Protein AF-A0A4U9DDK0-F1 (afdb_monomer_lite)

Sequence (88 aa):
MTLKAFWPQLFDGDSPRLLATGMREQLFADIETRDLPLSHKQVIKCLKSLTRSDLYLSVMQPGAPRYDIHGESSRQSLKKRRNMPVNV

Organism: Raoultella terrigena (NCBI:txid577)

Secondary structure (DSSP, 8-state):
--HHHH-GGGEETTEEPPBPTTHHHHHHHHHHHTT-S--HHHHHHHHHHHTTSHHHHHH--TT--EE-TT--EE--------------

Structure (mmCIF, N/CA/C/O backbone):
data_AF-A0A4U9DDK0-F1
#
_entry.id   AF-A0A4U9DDK0-F1
#
loop_
_atom_site.group_PDB
_atom_site.id
_atom_site.type_symbol
_atom_site.label_atom_id
_atom_site.label_alt_id
_atom_site.label_comp_id
_atom_site.label_asym_id
_atom_site.label_entity_id
_atom_site.label_seq_id
_atom_site.pdbx_PDB_ins_code
_atom_site.Cartn_x
_atom_site.Cartn_y
_atom_site.Cartn_z
_atom_site.occupancy
_atom_site.B_iso_or_equiv
_atom_site.auth_seq_id
_atom_site.auth_comp_id
_atom_site.auth_asym_id
_atom_site.auth_atom_id
_atom_site.pdbx_PDB_model_num
ATOM 1 N N . MET A 1 1 ? -1.209 -12.600 4.957 1.00 50.75 1 MET A N 1
ATOM 2 C CA . MET A 1 1 ? -2.488 -13.079 4.397 1.00 50.75 1 MET A CA 1
ATOM 3 C C . MET A 1 1 ? -3.665 -12.105 4.567 1.00 50.75 1 MET A C 1
ATOM 5 O O . MET A 1 1 ? -4.776 -12.489 4.257 1.00 50.75 1 MET A O 1
ATOM 9 N N . THR A 1 2 ? -3.476 -10.840 4.973 1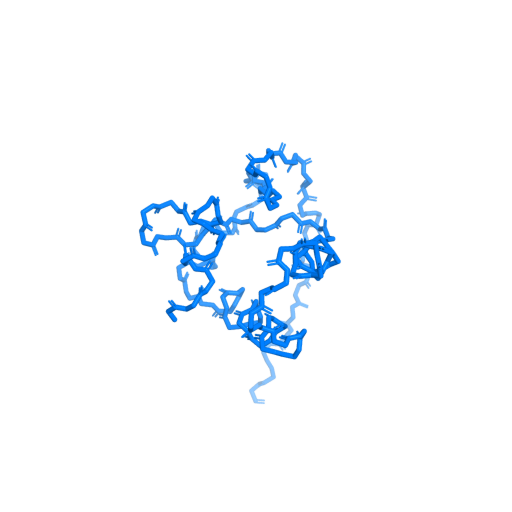.00 68.56 2 THR A N 1
ATOM 10 C CA . THR A 1 2 ? -4.603 -9.908 5.222 1.00 68.56 2 THR A CA 1
ATOM 11 C C . THR A 1 2 ? -4.905 -8.931 4.080 1.00 68.56 2 THR A C 1
ATOM 13 O O . THR A 1 2 ? -6.070 -8.708 3.790 1.00 68.56 2 THR A O 1
ATOM 16 N N . LEU A 1 3 ? -3.903 -8.386 3.375 1.00 78.25 3 LEU A N 1
ATOM 17 C CA . LEU A 1 3 ? -4.137 -7.378 2.319 1.00 78.25 3 LEU A CA 1
ATOM 18 C C . LEU A 1 3 ? -5.040 -7.877 1.174 1.00 78.25 3 LEU A C 1
ATOM 20 O O . LEU A 1 3 ? -5.935 -7.153 0.760 1.00 78.25 3 LEU A O 1
ATOM 24 N N . LYS A 1 4 ? -4.838 -9.114 0.698 1.00 82.56 4 LYS A N 1
ATOM 25 C CA . LYS A 1 4 ? -5.604 -9.702 -0.419 1.00 82.56 4 LYS A CA 1
ATOM 26 C C . LYS A 1 4 ? -7.102 -9.843 -0.111 1.00 82.56 4 LYS A C 1
ATOM 28 O O . LYS A 1 4 ? -7.905 -9.780 -1.030 1.00 82.56 4 LYS A O 1
ATOM 33 N N . ALA A 1 5 ? -7.477 -10.003 1.161 1.00 85.19 5 ALA A N 1
ATOM 34 C CA . ALA A 1 5 ? -8.878 -10.117 1.567 1.00 85.19 5 ALA A CA 1
ATOM 35 C C . ALA A 1 5 ? -9.628 -8.777 1.472 1.00 85.19 5 ALA A C 1
ATOM 37 O O . ALA A 1 5 ? -10.801 -8.755 1.117 1.00 85.19 5 ALA A O 1
ATOM 38 N N . PHE A 1 6 ? -8.949 -7.665 1.767 1.00 86.56 6 PHE A N 1
ATOM 39 C CA . PHE A 1 6 ? -9.554 -6.328 1.747 1.00 86.56 6 PHE A CA 1
ATOM 40 C C . PHE A 1 6 ? -9.389 -5.612 0.401 1.00 86.56 6 PHE A C 1
ATOM 42 O O . PHE A 1 6 ? -10.283 -4.861 0.008 1.00 86.56 6 PHE A O 1
ATOM 49 N N . TRP A 1 7 ? -8.279 -5.879 -0.298 1.00 88.00 7 TRP A N 1
ATOM 50 C CA . TRP A 1 7 ? -7.922 -5.305 -1.599 1.00 88.00 7 TRP A CA 1
ATOM 51 C C . TRP A 1 7 ? -7.411 -6.390 -2.558 1.00 88.00 7 TRP A C 1
ATOM 53 O O . TRP A 1 7 ? -6.204 -6.487 -2.822 1.00 88.00 7 TRP A O 1
ATOM 63 N N . PRO A 1 8 ? -8.309 -7.234 -3.090 1.00 87.75 8 PRO A N 1
ATOM 64 C CA . PRO A 1 8 ? -7.930 -8.288 -4.026 1.00 87.75 8 PRO A CA 1
ATOM 65 C C . PRO A 1 8 ? -7.335 -7.728 -5.324 1.00 87.75 8 PRO A C 1
ATOM 67 O O . PRO A 1 8 ? -6.454 -8.362 -5.893 1.00 87.75 8 PRO A O 1
ATOM 70 N N . GLN A 1 9 ? -7.720 -6.515 -5.746 1.00 87.62 9 GLN A N 1
ATOM 71 C CA . GLN A 1 9 ? -7.190 -5.871 -6.959 1.00 87.62 9 GLN A CA 1
ATOM 72 C C . GLN A 1 9 ? -5.692 -5.541 -6.907 1.00 87.62 9 GLN A C 1
ATOM 74 O O . GLN A 1 9 ? -5.090 -5.271 -7.942 1.00 87.62 9 GLN A O 1
ATOM 79 N N . LEU A 1 10 ? -5.064 -5.589 -5.728 1.00 86.75 10 LEU A N 1
ATOM 80 C CA . LEU A 1 10 ? -3.610 -5.442 -5.588 1.00 86.75 10 LEU A CA 1
ATOM 81 C C . LEU A 1 10 ? -2.847 -6.723 -5.933 1.00 86.75 10 LEU A C 1
ATOM 83 O O . LEU A 1 10 ? -1.616 -6.725 -5.934 1.00 86.75 10 LEU A O 1
ATOM 87 N N . PHE A 1 11 ? -3.556 -7.814 -6.197 1.00 87.06 11 PHE A N 1
ATOM 88 C CA . PHE A 1 11 ? -2.987 -9.113 -6.501 1.00 87.06 11 PHE A CA 1
ATOM 89 C C . PHE A 1 11 ? -3.506 -9.590 -7.858 1.00 87.06 11 PHE A C 1
ATOM 91 O O . PHE A 1 11 ? -4.609 -9.262 -8.290 1.00 87.06 11 PHE A O 1
ATOM 98 N N . ASP A 1 12 ? -2.673 -10.338 -8.564 1.00 84.81 12 ASP A N 1
ATOM 99 C CA . ASP A 1 12 ? -3.025 -11.074 -9.766 1.00 84.81 12 ASP A CA 1
ATOM 100 C C . ASP A 1 12 ? -2.895 -12.562 -9.459 1.00 84.81 12 ASP A C 1
ATOM 102 O O . ASP A 1 12 ? -1.791 -13.108 -9.398 1.00 84.81 12 ASP A O 1
ATOM 106 N N . GLY A 1 13 ? -4.019 -13.195 -9.120 1.00 84.88 13 GLY A N 1
ATOM 107 C CA . GLY A 1 13 ? -3.990 -14.507 -8.481 1.00 84.88 13 GLY A CA 1
ATOM 108 C C . GLY A 1 13 ? -3.206 -14.438 -7.168 1.00 84.88 13 GLY A C 1
ATOM 109 O O . GLY A 1 13 ? -3.610 -13.740 -6.235 1.00 84.88 13 GLY A O 1
ATOM 110 N N . ASP A 1 14 ? -2.085 -15.151 -7.078 1.00 81.75 14 ASP A N 1
ATOM 111 C CA . ASP A 1 14 ? -1.191 -15.147 -5.908 1.00 81.75 14 ASP A CA 1
ATOM 112 C C . ASP A 1 14 ? 0.003 -14.193 -6.028 1.00 81.75 14 ASP A C 1
ATOM 114 O O . ASP A 1 14 ? 0.721 -13.968 -5.050 1.00 81.75 14 ASP A O 1
ATOM 118 N N . SER A 1 15 ? 0.177 -13.561 -7.188 1.00 82.81 15 SER A N 1
ATOM 119 C CA . SER A 1 15 ? 1.273 -12.628 -7.429 1.00 82.81 15 SER A CA 1
ATOM 120 C C . SER A 1 15 ? 0.876 -11.200 -7.039 1.00 82.81 15 SER A C 1
ATOM 122 O O . SER A 1 15 ? -0.166 -10.711 -7.468 1.00 82.81 15 SER A O 1
ATOM 124 N N . PRO A 1 16 ? 1.678 -10.474 -6.242 1.00 86.31 16 PRO A N 1
ATOM 125 C CA . PRO A 1 16 ? 1.405 -9.074 -5.938 1.00 86.31 16 PRO A CA 1
ATOM 126 C C . PRO A 1 16 ? 1.632 -8.187 -7.173 1.00 86.31 16 PRO A C 1
ATOM 128 O O . PRO A 1 16 ? 2.658 -8.293 -7.845 1.00 86.31 16 PRO A O 1
ATOM 131 N N . ARG A 1 17 ? 0.700 -7.270 -7.450 1.00 88.25 17 ARG A N 1
ATOM 132 C CA . ARG A 1 17 ? 0.823 -6.270 -8.521 1.00 88.25 17 ARG A CA 1
ATOM 133 C C . ARG A 1 17 ? 1.692 -5.097 -8.076 1.00 88.25 17 ARG A C 1
ATOM 135 O O . ARG A 1 17 ? 1.805 -4.791 -6.888 1.00 88.25 17 ARG A O 1
ATOM 142 N N . LEU A 1 18 ? 2.292 -4.404 -9.045 1.00 88.75 18 LEU A N 1
ATOM 143 C CA . LEU A 1 18 ? 3.076 -3.203 -8.771 1.00 88.75 18 LEU A CA 1
ATOM 144 C C . LEU A 1 18 ? 2.186 -2.073 -8.270 1.00 88.75 18 LEU A C 1
ATOM 146 O O . LEU A 1 18 ? 1.206 -1.706 -8.912 1.00 88.75 18 LEU A O 1
ATOM 150 N N . LEU A 1 19 ? 2.589 -1.483 -7.152 1.00 87.81 19 LEU A N 1
ATOM 151 C CA . LEU A 1 19 ? 1.836 -0.431 -6.485 1.00 87.81 19 LEU A CA 1
ATOM 152 C C . LEU A 1 19 ? 2.151 0.944 -7.091 1.00 87.81 19 LEU A C 1
ATOM 154 O O . LEU A 1 19 ? 3.322 1.268 -7.349 1.00 87.81 19 LEU A O 1
ATOM 158 N N . ALA A 1 20 ? 1.114 1.756 -7.297 1.00 85.69 20 ALA A N 1
ATOM 159 C CA . ALA A 1 20 ? 1.228 3.164 -7.663 1.00 85.69 20 ALA A CA 1
ATOM 160 C C . ALA A 1 20 ? 1.820 4.012 -6.521 1.00 85.69 20 ALA A C 1
ATOM 162 O O . ALA A 1 20 ? 1.838 3.622 -5.349 1.00 85.69 20 ALA A O 1
ATOM 163 N N . THR A 1 21 ? 2.345 5.187 -6.869 1.00 82.00 21 THR A N 1
ATOM 164 C CA . THR A 1 21 ? 2.797 6.172 -5.876 1.00 82.00 21 THR A CA 1
ATOM 165 C C . THR A 1 21 ? 1.579 6.741 -5.146 1.00 82.00 21 THR A C 1
ATOM 167 O O . THR A 1 21 ? 0.562 6.987 -5.780 1.00 82.00 21 THR A O 1
ATOM 170 N N . GLY A 1 22 ? 1.666 6.955 -3.829 1.00 82.50 22 GLY A N 1
ATOM 171 C CA . GLY A 1 22 ? 0.530 7.453 -3.031 1.00 82.50 22 GLY A CA 1
ATOM 172 C C . GLY A 1 22 ? -0.428 6.364 -2.522 1.00 82.50 22 GLY A C 1
ATOM 173 O O . GLY A 1 22 ? -1.454 6.651 -1.913 1.00 82.50 22 GLY A O 1
ATOM 174 N N . MET A 1 23 ? -0.086 5.092 -2.737 1.00 87.19 23 MET A N 1
ATOM 175 C CA . MET A 1 23 ? -0.880 3.940 -2.295 1.00 87.19 23 MET A CA 1
ATOM 176 C C . MET A 1 23 ? -1.152 3.881 -0.794 1.00 87.19 23 MET A C 1
ATOM 178 O O . MET A 1 23 ? -2.135 3.290 -0.367 1.00 87.19 23 MET A O 1
ATOM 182 N N . ARG A 1 24 ? -0.265 4.439 0.032 1.00 88.94 24 ARG A N 1
ATOM 183 C CA . ARG A 1 24 ? -0.414 4.355 1.491 1.00 88.94 24 ARG A CA 1
ATOM 184 C C . ARG A 1 24 ? -1.577 5.217 1.943 1.00 88.94 24 ARG A C 1
ATOM 186 O O . ARG A 1 24 ? -2.410 4.759 2.707 1.00 88.94 24 ARG A O 1
ATOM 193 N N . GLU A 1 25 ? -1.614 6.437 1.432 1.00 90.25 25 GLU A N 1
ATOM 194 C CA . GLU A 1 25 ? -2.619 7.447 1.707 1.00 90.25 25 GLU A CA 1
ATOM 195 C C . GLU A 1 25 ? -3.994 6.966 1.234 1.00 90.25 25 GLU A C 1
ATOM 197 O O . GLU A 1 25 ? -4.956 7.032 1.992 1.00 90.25 25 GLU A O 1
ATOM 202 N N . GLN A 1 26 ? -4.060 6.378 0.034 1.00 89.00 26 GLN A N 1
ATOM 203 C CA . GLN A 1 26 ? -5.283 5.759 -0.479 1.00 89.00 26 GLN A CA 1
ATOM 204 C C . GLN A 1 26 ? -5.770 4.606 0.411 1.00 89.00 26 GLN A C 1
ATOM 206 O O . GLN A 1 26 ? -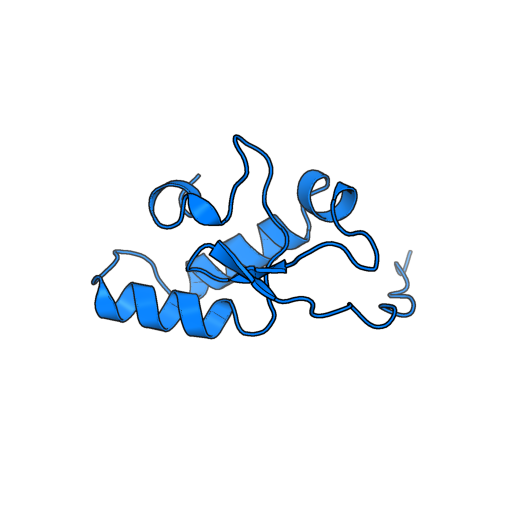6.946 4.555 0.756 1.00 89.00 26 GLN A O 1
ATOM 211 N N . LEU A 1 27 ? -4.874 3.704 0.830 1.00 90.00 27 LEU A N 1
ATOM 212 C CA . LEU A 1 27 ? -5.235 2.597 1.721 1.00 90.00 27 LEU A CA 1
ATOM 213 C C . LEU A 1 27 ? -5.715 3.085 3.091 1.00 90.00 27 LEU A C 1
ATOM 215 O O . LEU A 1 27 ? -6.626 2.490 3.652 1.00 90.00 27 LEU A O 1
ATOM 219 N N . PHE A 1 28 ? -5.119 4.143 3.643 1.00 91.62 28 PHE A N 1
ATOM 220 C CA . PHE A 1 28 ? -5.563 4.711 4.919 1.00 91.62 28 PHE A CA 1
ATOM 221 C C . PHE A 1 28 ? -6.952 5.335 4.801 1.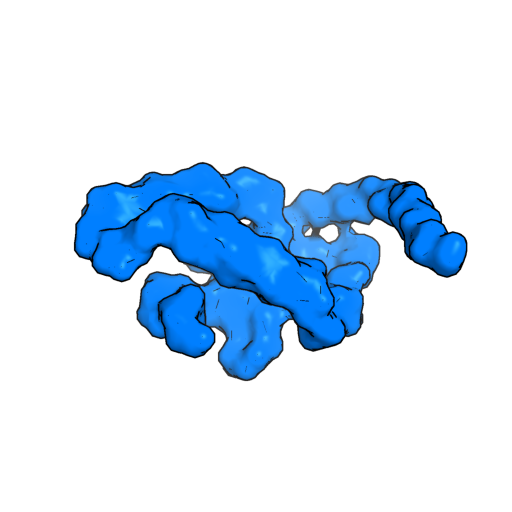00 91.62 28 PHE A C 1
ATOM 223 O O . PHE A 1 28 ? -7.817 5.026 5.614 1.00 91.62 28 PHE A O 1
ATOM 230 N N . ALA A 1 29 ? -7.196 6.116 3.747 1.00 92.12 29 ALA A N 1
ATOM 231 C CA . ALA A 1 29 ? -8.518 6.674 3.484 1.00 92.12 29 ALA A CA 1
ATOM 232 C C . ALA A 1 29 ? -9.580 5.574 3.305 1.00 92.12 29 ALA A C 1
ATOM 234 O O . ALA A 1 29 ? -10.687 5.702 3.821 1.00 92.12 29 ALA A O 1
ATOM 235 N N . ASP A 1 30 ? -9.247 4.470 2.625 1.00 90.81 30 ASP A N 1
ATOM 236 C CA . ASP A 1 30 ? -10.169 3.342 2.436 1.00 90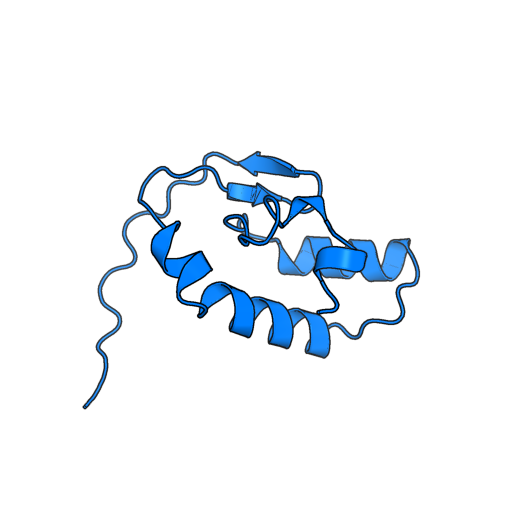.81 30 ASP A CA 1
ATOM 237 C C . ASP A 1 30 ? -10.455 2.593 3.747 1.00 90.81 30 ASP A C 1
ATOM 239 O O . ASP A 1 30 ? -11.594 2.201 3.994 1.00 90.81 30 ASP A O 1
ATOM 243 N N . ILE A 1 31 ? -9.452 2.437 4.621 1.00 91.75 31 ILE A N 1
ATOM 244 C CA . ILE A 1 31 ? -9.628 1.856 5.964 1.00 91.75 31 ILE A CA 1
ATOM 245 C C . ILE A 1 31 ? -10.597 2.690 6.791 1.00 91.75 31 ILE A C 1
ATOM 247 O O . ILE A 1 31 ? -11.499 2.116 7.391 1.00 91.75 31 ILE A O 1
ATOM 251 N N . GLU A 1 32 ? -10.422 4.011 6.808 1.00 92.12 32 GLU A N 1
ATOM 252 C CA . GLU A 1 32 ? -11.304 4.929 7.536 1.00 92.12 32 GLU A CA 1
ATOM 253 C C . GLU A 1 32 ? -12.714 4.947 6.927 1.00 92.12 32 GLU A C 1
ATOM 255 O O . GLU A 1 32 ? -13.704 4.929 7.651 1.00 92.12 32 GLU A O 1
ATOM 260 N N . THR A 1 33 ? -12.819 4.906 5.596 1.00 92.88 33 THR A N 1
ATOM 261 C CA . THR A 1 33 ? -14.107 4.912 4.880 1.00 92.88 33 THR A CA 1
ATOM 262 C C . THR A 1 33 ? -14.907 3.627 5.108 1.00 92.88 33 THR A C 1
ATOM 264 O O . THR A 1 33 ? -16.131 3.667 5.208 1.00 92.88 33 THR A O 1
ATOM 267 N N . ARG A 1 34 ? -14.231 2.474 5.165 1.00 90.69 34 ARG A N 1
ATOM 268 C CA . ARG A 1 34 ? -14.854 1.146 5.308 1.00 90.69 34 ARG A CA 1
ATOM 269 C C . ARG A 1 34 ? -14.831 0.617 6.744 1.00 90.69 34 ARG A C 1
ATOM 271 O O . ARG A 1 34 ? -15.234 -0.526 6.949 1.00 90.69 34 ARG A O 1
ATOM 278 N N . ASP A 1 35 ? -14.329 1.411 7.689 1.00 91.12 35 ASP A N 1
ATOM 279 C CA . ASP A 1 35 ? -14.113 1.051 9.096 1.00 91.12 35 ASP A CA 1
ATOM 280 C C . ASP A 1 35 ? -13.420 -0.318 9.260 1.00 91.12 35 ASP A C 1
ATOM 282 O O . ASP A 1 35 ? -13.876 -1.225 9.961 1.00 91.12 35 ASP A O 1
ATOM 286 N N . LEU A 1 36 ? -12.322 -0.524 8.522 1.00 89.19 36 LEU A N 1
ATOM 287 C CA . LEU A 1 36 ? -11.626 -1.811 8.530 1.00 89.19 36 LEU A CA 1
ATOM 288 C C . LEU A 1 36 ? -10.876 -2.018 9.856 1.00 89.19 36 LEU A C 1
ATOM 290 O O . LEU A 1 36 ? -10.215 -1.098 10.340 1.00 89.19 36 LEU A O 1
ATOM 294 N N . PRO A 1 37 ? -10.824 -3.255 10.389 1.00 89.56 37 PRO A N 1
ATOM 295 C CA . PRO A 1 37 ? -10.074 -3.583 11.603 1.00 89.56 37 PRO A CA 1
ATOM 296 C C . PRO A 1 37 ? -8.561 -3.701 11.324 1.00 89.56 37 PRO A C 1
ATOM 298 O O . PRO A 1 37 ? -7.910 -4.689 11.673 1.00 89.56 37 PRO A O 1
ATOM 301 N N . LEU A 1 38 ? -7.986 -2.710 10.640 1.00 87.75 38 LEU A N 1
ATOM 302 C CA . LEU A 1 38 ? -6.580 -2.638 10.267 1.00 87.75 38 LEU A CA 1
ATOM 303 C C . LEU A 1 38 ? -5.969 -1.324 10.743 1.00 87.75 38 LEU A C 1
ATOM 305 O O . LEU A 1 38 ? -6.408 -0.239 10.389 1.00 87.75 38 LEU A O 1
ATOM 309 N N . SER A 1 39 ? -4.865 -1.414 11.479 1.00 89.25 39 SER A N 1
ATOM 310 C CA . SER A 1 39 ? -4.077 -0.238 11.843 1.00 89.25 39 SER A CA 1
ATOM 311 C C . SER A 1 39 ? -3.203 0.230 10.676 1.00 89.25 39 SER A C 1
ATOM 313 O O . SER A 1 39 ? -2.561 -0.581 9.998 1.00 89.25 39 SER A O 1
ATOM 315 N N . HIS A 1 40 ? -3.027 1.549 10.534 1.00 90.00 40 HIS A N 1
ATOM 316 C CA . HIS A 1 40 ? -2.067 2.153 9.596 1.00 90.00 40 HIS A CA 1
ATOM 317 C C . HIS A 1 40 ? -0.660 1.540 9.717 1.00 90.00 40 HIS A C 1
ATOM 319 O O . HIS A 1 40 ? 0.015 1.284 8.717 1.00 90.00 40 HIS A O 1
ATOM 325 N N . LYS A 1 41 ? -0.220 1.205 10.941 1.00 90.31 41 LYS A N 1
ATOM 326 C CA . LYS A 1 41 ? 1.076 0.541 11.170 1.00 90.31 41 LYS A CA 1
ATOM 327 C C . LYS A 1 41 ? 1.135 -0.853 10.543 1.00 90.31 41 LYS A C 1
ATOM 329 O O . LYS A 1 41 ? 2.172 -1.225 9.988 1.00 90.31 41 LYS A O 1
ATOM 334 N N . GLN A 1 42 ? 0.047 -1.623 10.618 1.00 90.12 42 GLN A N 1
ATOM 335 C CA . GLN A 1 42 ? -0.028 -2.957 10.017 1.00 90.12 42 GLN A CA 1
ATOM 336 C C . GLN A 1 42 ? 0.050 -2.862 8.495 1.00 90.12 42 GLN A C 1
ATOM 338 O O . GLN A 1 42 ? 0.825 -3.592 7.883 1.00 90.12 42 GLN A O 1
ATOM 343 N N . VAL A 1 43 ? -0.655 -1.903 7.899 1.00 89.38 43 VAL A N 1
ATOM 344 C CA . VAL A 1 43 ? -0.638 -1.660 6.450 1.00 89.38 43 VAL A CA 1
ATOM 345 C C . VAL A 1 43 ? 0.764 -1.289 5.980 1.00 89.38 43 VAL A C 1
ATOM 347 O O . VAL A 1 43 ? 1.294 -1.932 5.077 1.00 89.38 43 VAL A O 1
ATOM 350 N N . ILE A 1 44 ? 1.437 -0.344 6.648 1.00 89.56 44 ILE A N 1
ATOM 351 C CA . ILE A 1 44 ? 2.827 0.022 6.323 1.00 89.56 44 ILE A CA 1
ATOM 352 C C . ILE A 1 44 ? 3.749 -1.199 6.412 1.00 89.56 44 ILE A C 1
ATOM 354 O O . ILE A 1 44 ? 4.593 -1.400 5.534 1.00 89.56 44 ILE A O 1
ATOM 358 N N . LYS A 1 45 ? 3.608 -2.020 7.460 1.00 89.88 45 LYS A N 1
ATOM 359 C CA . LYS A 1 45 ? 4.404 -3.241 7.638 1.00 89.88 45 LYS A CA 1
ATOM 360 C C . LYS A 1 45 ? 4.157 -4.234 6.499 1.00 89.88 45 LYS A C 1
ATOM 362 O O . LYS A 1 45 ? 5.122 -4.753 5.938 1.00 89.88 45 LYS A O 1
ATOM 367 N N . CYS A 1 46 ? 2.899 -4.460 6.126 1.00 88.31 46 CYS A N 1
ATOM 368 C CA . CYS A 1 46 ? 2.525 -5.348 5.032 1.00 88.31 46 CYS A CA 1
ATOM 369 C C . CYS A 1 46 ? 3.054 -4.846 3.684 1.00 88.31 46 CYS A C 1
ATOM 371 O O . CYS A 1 46 ? 3.696 -5.616 2.975 1.00 88.31 46 CYS A O 1
ATOM 373 N N . LEU A 1 47 ? 2.888 -3.558 3.372 1.00 87.56 47 LEU A N 1
ATOM 374 C CA . LEU A 1 47 ? 3.417 -2.946 2.151 1.00 87.56 47 LEU A CA 1
ATOM 375 C C . LEU A 1 47 ? 4.941 -3.068 2.073 1.00 87.56 47 LEU A C 1
ATOM 377 O O . LEU A 1 47 ? 5.466 -3.495 1.052 1.00 87.56 47 LEU A O 1
ATOM 381 N N . LYS A 1 48 ? 5.660 -2.772 3.166 1.00 88.25 48 LYS A N 1
ATOM 382 C CA . LYS A 1 48 ? 7.123 -2.940 3.231 1.00 88.25 48 LYS A CA 1
ATOM 383 C C . LYS A 1 48 ? 7.555 -4.387 3.008 1.00 88.25 48 LYS A C 1
ATOM 385 O O . LYS A 1 48 ? 8.617 -4.616 2.433 1.00 88.25 48 LYS A O 1
ATOM 390 N N . SER A 1 49 ? 6.791 -5.356 3.510 1.00 88.25 49 SER A N 1
ATOM 391 C CA . SER A 1 49 ? 7.064 -6.777 3.282 1.00 88.25 49 SER A CA 1
ATOM 392 C C . SER A 1 49 ? 6.809 -7.157 1.825 1.00 88.25 49 SER A C 1
ATOM 394 O O . SER A 1 49 ? 7.649 -7.801 1.210 1.00 88.25 49 SER A O 1
ATOM 396 N N . LEU A 1 50 ? 5.690 -6.701 1.262 1.00 85.44 50 LEU A N 1
ATOM 397 C CA . LEU A 1 50 ? 5.278 -6.978 -0.111 1.00 85.44 50 LEU A CA 1
ATOM 398 C C . LEU A 1 50 ? 6.283 -6.411 -1.115 1.00 85.44 50 LEU A C 1
ATOM 400 O O . LEU A 1 50 ? 6.796 -7.157 -1.941 1.00 85.44 50 LEU A O 1
ATOM 404 N N . THR A 1 51 ? 6.676 -5.141 -0.977 1.00 85.12 51 THR A N 1
ATOM 405 C CA . THR A 1 51 ? 7.650 -4.501 -1.882 1.00 85.12 51 THR A CA 1
ATOM 406 C C . THR A 1 51 ? 9.069 -5.070 -1.792 1.00 85.12 51 THR A C 1
ATOM 408 O O . THR A 1 51 ? 9.908 -4.729 -2.618 1.00 85.12 51 THR A O 1
ATOM 411 N N . ARG A 1 52 ? 9.360 -5.877 -0.763 1.00 85.06 52 ARG A N 1
ATOM 412 C CA . ARG A 1 52 ? 10.646 -6.568 -0.575 1.00 85.06 52 ARG A CA 1
ATOM 413 C C . ARG A 1 52 ? 10.580 -8.060 -0.913 1.00 85.06 52 ARG A C 1
ATOM 415 O O . ARG A 1 52 ? 11.593 -8.730 -0.786 1.00 85.06 52 ARG A O 1
ATOM 422 N N . SER A 1 53 ? 9.411 -8.578 -1.287 1.00 86.12 53 SER A N 1
ATOM 423 C CA . SER A 1 53 ? 9.260 -9.982 -1.676 1.00 86.12 53 SER A CA 1
ATOM 424 C C . SER A 1 53 ? 9.852 -10.236 -3.062 1.00 86.12 53 SER A C 1
ATOM 426 O O . SER A 1 53 ? 9.733 -9.384 -3.946 1.00 86.12 53 SER A O 1
ATOM 428 N N . ASP A 1 54 ? 10.437 -11.418 -3.267 1.00 85.06 54 ASP A N 1
ATOM 429 C CA . ASP A 1 54 ? 11.034 -11.806 -4.552 1.00 85.06 54 ASP A CA 1
ATOM 430 C C . ASP A 1 54 ? 10.026 -11.753 -5.702 1.00 85.06 54 ASP A C 1
ATOM 432 O O . ASP A 1 54 ? 10.338 -11.245 -6.774 1.00 85.06 54 ASP A O 1
ATOM 436 N N . LEU A 1 55 ? 8.780 -12.175 -5.456 1.00 85.75 55 LEU A N 1
ATOM 437 C CA . LEU A 1 55 ? 7.684 -12.077 -6.424 1.00 85.75 55 LEU A CA 1
ATOM 438 C C . LEU A 1 55 ? 7.477 -10.634 -6.897 1.00 85.75 55 LEU A C 1
ATOM 440 O O . LEU A 1 55 ? 7.447 -10.379 -8.098 1.00 85.75 55 LEU A O 1
ATOM 444 N N . TYR A 1 56 ? 7.404 -9.675 -5.972 1.00 87.19 56 TYR A N 1
ATOM 445 C CA . TYR A 1 56 ? 7.227 -8.265 -6.322 1.00 87.19 56 TYR A CA 1
ATOM 446 C C . TYR A 1 56 ? 8.429 -7.700 -7.085 1.00 87.19 56 TYR A C 1
ATOM 448 O O . TYR A 1 56 ? 8.260 -6.938 -8.035 1.00 87.19 56 TYR A O 1
ATOM 456 N N . LEU A 1 57 ? 9.648 -8.069 -6.684 1.00 86.31 57 LEU A N 1
ATOM 457 C CA . LEU A 1 57 ? 10.871 -7.631 -7.357 1.00 86.31 57 LEU A CA 1
ATOM 458 C C . LEU A 1 57 ? 11.003 -8.246 -8.758 1.00 86.31 57 LEU A C 1
ATOM 460 O O . LEU A 1 57 ? 11.443 -7.553 -9.672 1.00 86.31 57 LEU A O 1
ATOM 464 N N . SER A 1 58 ? 10.553 -9.489 -8.953 1.00 86.31 58 SER A N 1
ATOM 465 C CA . SER A 1 58 ? 10.582 -10.178 -10.252 1.00 86.31 58 SER A CA 1
ATOM 466 C C . SER A 1 58 ? 9.717 -9.486 -11.312 1.00 86.31 58 SER A C 1
ATOM 468 O O . SER A 1 58 ? 10.098 -9.413 -12.481 1.00 86.31 58 SER A O 1
ATOM 470 N N . VAL A 1 59 ? 8.588 -8.902 -10.894 1.00 82.88 59 VAL A N 1
ATOM 471 C CA . VAL A 1 59 ? 7.676 -8.155 -11.775 1.00 82.88 59 VAL A CA 1
ATOM 472 C C . VAL A 1 59 ? 8.022 -6.664 -11.868 1.00 82.88 59 VAL A C 1
ATOM 474 O O . VAL A 1 59 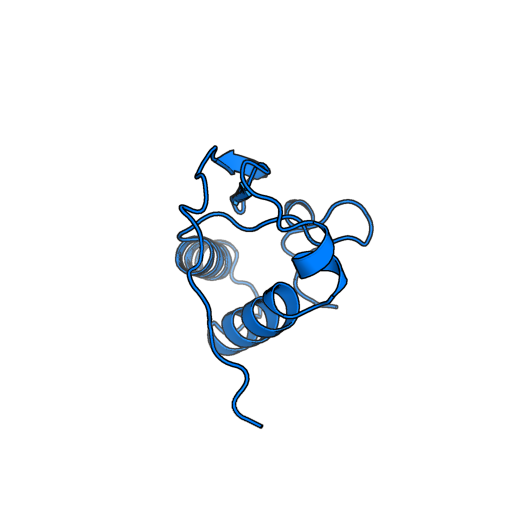? 7.439 -5.941 -12.675 1.00 82.88 59 VAL A O 1
ATOM 477 N N . MET A 1 60 ? 8.976 -6.171 -11.069 1.00 85.31 60 MET A N 1
ATOM 478 C CA . MET A 1 60 ? 9.363 -4.758 -11.005 1.00 85.31 60 MET A CA 1
ATOM 479 C C . MET A 1 60 ? 10.281 -4.362 -12.166 1.00 85.31 60 MET A C 1
ATOM 481 O O . MET A 1 60 ? 11.467 -4.085 -11.990 1.00 85.31 60 MET A O 1
ATOM 485 N N . GLN A 1 61 ? 9.706 -4.274 -13.364 1.00 81.31 61 GLN A N 1
ATOM 486 C CA . GLN A 1 61 ? 10.419 -3.874 -14.575 1.00 81.31 61 GLN A CA 1
ATOM 487 C C . GLN A 1 61 ? 10.200 -2.388 -14.925 1.00 81.31 61 GLN A C 1
ATOM 489 O O . GLN A 1 61 ? 9.137 -1.821 -14.637 1.00 81.31 61 GLN A O 1
ATOM 494 N N . PRO A 1 62 ? 11.184 -1.715 -15.552 1.00 77.94 62 PRO A N 1
ATOM 495 C CA . PRO A 1 62 ? 10.996 -0.373 -16.094 1.00 77.94 62 PRO A CA 1
ATOM 496 C C . PRO A 1 62 ? 9.840 -0.344 -17.103 1.00 77.94 62 PRO A C 1
ATOM 498 O O . PRO A 1 62 ? 9.799 -1.145 -18.028 1.00 77.94 62 PRO A O 1
ATOM 501 N N . GLY A 1 63 ? 8.901 0.587 -16.925 1.00 78.38 63 GLY A N 1
ATOM 502 C CA . GLY A 1 63 ? 7.728 0.720 -17.798 1.00 78.38 63 GLY A CA 1
ATOM 503 C C . GLY A 1 63 ? 6.552 -0.204 -17.463 1.00 78.38 63 GLY A C 1
ATOM 504 O O . GLY A 1 63 ? 5.489 -0.038 -18.057 1.00 78.38 63 GLY A O 1
ATOM 505 N N . ALA A 1 64 ? 6.693 -1.112 -16.491 1.00 82.25 64 ALA A N 1
ATOM 506 C CA . ALA A 1 64 ? 5.580 -1.941 -16.042 1.00 82.25 64 ALA A CA 1
ATOM 507 C C . ALA A 1 64 ? 4.448 -1.081 -15.431 1.00 82.25 64 ALA A C 1
ATOM 509 O O . ALA A 1 64 ? 4.734 -0.126 -14.692 1.00 82.25 64 ALA A O 1
ATOM 510 N N . PRO A 1 65 ? 3.171 -1.396 -15.728 1.00 83.38 65 PRO A N 1
ATOM 511 C CA . PRO A 1 65 ? 2.029 -0.654 -15.210 1.00 83.38 65 PRO A CA 1
ATOM 512 C C . PRO A 1 65 ? 1.949 -0.785 -13.690 1.00 83.38 65 PRO A C 1
ATOM 514 O O . PRO A 1 65 ? 2.194 -1.853 -13.125 1.00 83.38 65 PRO A O 1
ATOM 517 N N . ARG A 1 66 ? 1.601 0.318 -13.029 1.00 86.38 66 ARG A N 1
ATOM 518 C CA . ARG A 1 66 ? 1.369 0.363 -11.587 1.00 86.38 66 ARG A CA 1
ATOM 519 C C . ARG A 1 66 ? -0.104 0.561 -11.341 1.00 86.38 66 ARG A C 1
ATOM 521 O O . ARG A 1 66 ? -0.688 1.442 -11.950 1.00 86.38 66 ARG A O 1
ATOM 528 N N . TYR A 1 67 ? -0.668 -0.220 -10.448 1.00 87.69 67 TYR A N 1
ATOM 529 C CA . TYR A 1 67 ? -2.085 -0.186 -10.134 1.00 87.69 67 TYR A CA 1
ATOM 530 C C . TYR A 1 67 ? -2.282 0.597 -8.851 1.00 87.69 67 TYR A C 1
ATOM 532 O O . TYR A 1 67 ? -1.385 0.567 -8.007 1.00 87.69 67 TYR A O 1
ATOM 540 N N . ASP A 1 68 ? -3.394 1.312 -8.735 1.00 87.06 68 ASP A N 1
ATOM 541 C CA . ASP A 1 68 ? -3.870 1.934 -7.500 1.00 87.06 68 ASP A CA 1
ATOM 542 C C . ASP A 1 68 ? -4.805 0.987 -6.713 1.00 87.06 68 ASP A C 1
ATOM 544 O O . ASP A 1 68 ? -4.985 -0.176 -7.091 1.00 87.06 68 ASP A O 1
ATOM 548 N N . ILE A 1 69 ? -5.367 1.451 -5.590 1.00 84.88 69 ILE A N 1
ATOM 549 C CA . ILE A 1 69 ? -6.295 0.634 -4.788 1.00 84.88 69 ILE A CA 1
ATOM 550 C C . ILE A 1 69 ? -7.606 0.320 -5.508 1.00 84.88 69 ILE A C 1
ATOM 552 O O . ILE A 1 69 ? -8.320 -0.553 -5.039 1.00 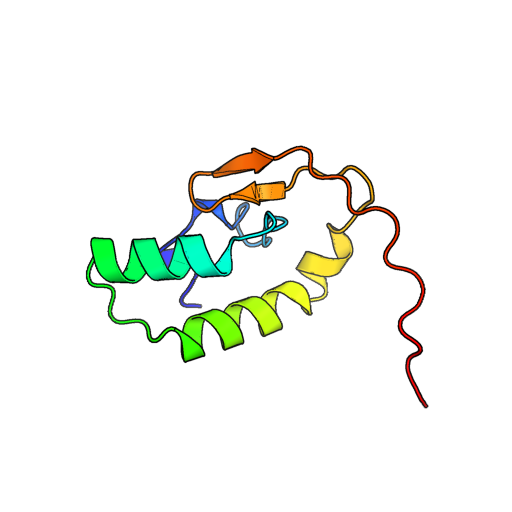84.88 69 ILE A O 1
ATOM 556 N N . HIS A 1 70 ? -7.924 1.013 -6.602 1.00 82.06 70 HIS A N 1
ATOM 557 C CA . HIS A 1 70 ? -9.104 0.784 -7.428 1.00 82.06 70 HIS A CA 1
ATOM 558 C C . HIS A 1 70 ? -8.804 -0.168 -8.594 1.00 82.06 70 HIS A C 1
ATOM 560 O O . HIS A 1 70 ? -9.728 -0.766 -9.135 1.00 82.06 70 HIS A O 1
ATOM 566 N N . GLY A 1 71 ? -7.528 -0.427 -8.888 1.00 78.25 71 GLY A N 1
ATOM 567 C CA . GLY A 1 71 ? -7.094 -1.229 -10.031 1.00 78.25 71 GLY A CA 1
ATOM 568 C C . GLY A 1 71 ? -6.809 -0.385 -11.274 1.00 78.25 71 GLY A C 1
ATOM 569 O O . GLY A 1 71 ? -6.572 -0.941 -12.345 1.00 78.25 71 GLY A O 1
ATOM 570 N N . GLU A 1 72 ? -6.771 0.939 -11.140 1.00 80.31 72 GLU A N 1
ATOM 571 C CA . GLU A 1 72 ? -6.449 1.850 -12.229 1.00 80.31 72 GLU A CA 1
ATOM 572 C C . GLU A 1 72 ? -4.942 1.853 -12.480 1.00 80.31 72 GLU A C 1
ATOM 574 O O . GLU A 1 72 ? -4.121 2.088 -11.582 1.00 80.31 72 GLU A O 1
ATOM 579 N N . SER A 1 73 ? -4.551 1.575 -13.726 1.00 75.94 73 SER A N 1
ATOM 580 C CA . SER A 1 73 ? -3.142 1.526 -14.097 1.00 75.94 73 SER A CA 1
ATOM 581 C C . SER A 1 73 ? -2.592 2.936 -14.331 1.00 75.94 73 SER A C 1
ATOM 583 O O . SER A 1 73 ? -2.789 3.541 -15.384 1.00 75.94 73 SER A O 1
ATOM 585 N N . SER A 1 74 ? -1.824 3.451 -13.380 1.00 67.62 74 SER A N 1
ATOM 586 C CA . SER A 1 74 ? -0.993 4.633 -13.571 1.00 67.62 74 SER A CA 1
ATOM 587 C C . SER A 1 74 ? 0.292 4.255 -14.316 1.00 67.62 74 SER A C 1
ATOM 589 O O . SER A 1 74 ? 1.142 3.522 -13.801 1.00 67.62 74 SER A O 1
ATOM 591 N N . ARG A 1 75 ? 0.499 4.802 -15.524 1.00 58.22 75 ARG A N 1
ATOM 592 C CA . ARG A 1 75 ? 1.796 4.762 -16.236 1.00 58.22 75 ARG A CA 1
ATOM 593 C C . ARG A 1 75 ? 2.818 5.685 -15.561 1.00 58.22 75 ARG A C 1
ATOM 595 O O . ARG A 1 75 ? 3.325 6.626 -16.162 1.00 58.22 75 ARG A O 1
ATOM 602 N N . GLN A 1 76 ? 3.143 5.438 -14.297 1.00 55.72 76 GLN A N 1
ATOM 603 C CA . GLN A 1 76 ? 4.243 6.132 -13.639 1.00 55.72 76 GLN A CA 1
ATOM 604 C C . GLN A 1 76 ? 5.519 5.308 -13.808 1.00 55.72 76 GLN A C 1
ATOM 606 O O . GLN A 1 76 ? 5.798 4.362 -13.068 1.00 55.72 76 GLN A O 1
ATOM 611 N N . SER A 1 77 ? 6.287 5.662 -14.839 1.00 48.12 77 SER A N 1
ATOM 612 C CA . SER A 1 77 ? 7.629 5.134 -15.057 1.00 48.12 77 SER A CA 1
ATOM 613 C C . SER A 1 77 ? 8.479 5.423 -13.818 1.00 48.12 77 SER A C 1
ATOM 615 O O . SER A 1 77 ? 8.716 6.584 -13.474 1.00 48.12 77 SER A O 1
ATOM 617 N N . LEU A 1 78 ? 8.939 4.374 -13.126 1.00 50.28 78 LEU A N 1
ATOM 618 C CA . LEU A 1 78 ? 10.056 4.510 -12.196 1.00 50.28 78 LEU A CA 1
ATOM 619 C C . LEU A 1 78 ? 11.253 4.970 -13.027 1.00 50.28 78 LEU A C 1
ATOM 621 O O . LEU A 1 78 ? 11.937 4.154 -13.645 1.00 50.28 78 LEU A O 1
ATOM 625 N N . LYS A 1 79 ? 11.518 6.278 -13.043 1.00 45.78 79 LYS A N 1
ATOM 626 C CA . LYS A 1 79 ? 12.822 6.806 -13.439 1.00 45.78 79 LYS A CA 1
ATOM 627 C C . LYS A 1 79 ? 13.857 6.126 -12.542 1.00 45.78 79 LYS A C 1
ATOM 629 O O . LYS A 1 79 ? 13.961 6.458 -11.367 1.00 45.78 79 LYS A O 1
ATOM 634 N N . LYS A 1 80 ? 14.519 5.107 -13.099 1.00 43.16 80 LYS A N 1
ATOM 635 C CA . LYS A 1 80 ? 15.767 4.460 -12.672 1.00 43.16 80 LYS A CA 1
ATOM 636 C C . LYS A 1 80 ? 16.065 4.664 -11.178 1.00 43.16 80 LYS A C 1
ATOM 638 O O . LYS A 1 80 ? 16.706 5.644 -10.805 1.00 43.16 80 LYS A O 1
ATOM 643 N N . ARG A 1 81 ? 15.631 3.731 -10.318 1.00 44.88 81 ARG A N 1
ATOM 644 C CA . ARG A 1 81 ? 16.175 3.630 -8.953 1.00 44.88 81 ARG A CA 1
ATOM 645 C C . ARG A 1 81 ? 17.673 3.335 -9.079 1.00 44.88 81 ARG A C 1
ATOM 647 O O . ARG A 1 81 ? 18.078 2.202 -9.303 1.00 44.88 81 ARG A O 1
ATOM 654 N N . ARG A 1 82 ? 18.473 4.398 -9.031 1.00 44.06 82 ARG A N 1
ATOM 655 C CA . ARG A 1 82 ? 19.934 4.381 -8.966 1.00 44.06 82 ARG A CA 1
ATOM 656 C C . ARG A 1 82 ? 20.333 3.609 -7.703 1.00 44.06 82 ARG A C 1
ATOM 658 O O . ARG A 1 82 ? 19.790 3.918 -6.648 1.00 44.06 82 ARG A O 1
ATOM 665 N N . ASN A 1 83 ? 21.210 2.613 -7.859 1.00 42.62 83 ASN A N 1
ATOM 666 C CA . ASN A 1 83 ? 21.943 1.866 -6.828 1.00 42.62 83 ASN A CA 1
ATOM 667 C C . ASN A 1 83 ? 21.573 2.184 -5.371 1.00 42.62 83 ASN A C 1
ATOM 669 O O . ASN A 1 83 ? 21.954 3.231 -4.850 1.00 42.62 83 ASN A O 1
ATOM 673 N N . MET A 1 84 ? 20.954 1.225 -4.685 1.00 40.59 84 MET A N 1
ATOM 674 C CA . MET A 1 84 ? 21.112 1.119 -3.238 1.00 40.59 84 MET A CA 1
ATOM 675 C C . MET A 1 84 ? 22.276 0.143 -3.011 1.00 40.59 84 MET A C 1
ATOM 677 O O . MET A 1 84 ? 22.143 -1.012 -3.416 1.00 40.59 84 MET A O 1
ATOM 681 N N . PRO A 1 85 ? 23.434 0.574 -2.477 1.00 40.81 85 PRO A N 1
ATOM 682 C CA . PRO A 1 85 ? 24.496 -0.364 -2.152 1.00 40.81 85 PRO A CA 1
ATOM 683 C C . PRO A 1 85 ? 23.994 -1.292 -1.040 1.00 40.81 85 PRO A C 1
ATOM 685 O O . PRO A 1 85 ? 23.573 -0.832 0.022 1.00 40.81 85 PRO A O 1
ATOM 688 N N . VAL A 1 86 ? 24.012 -2.599 -1.307 1.00 48.72 86 VAL A N 1
ATOM 689 C CA . VAL A 1 86 ? 24.120 -3.608 -0.252 1.00 48.72 86 VAL A CA 1
ATOM 690 C C . VAL A 1 86 ? 25.482 -3.364 0.385 1.00 48.72 86 VAL A C 1
ATOM 692 O O . VAL A 1 86 ? 26.507 -3.503 -0.277 1.00 48.72 86 VAL A O 1
ATOM 695 N N . ASN A 1 87 ? 25.480 -2.888 1.626 1.00 38.09 87 ASN A N 1
ATOM 696 C CA . ASN A 1 87 ? 26.692 -2.852 2.427 1.00 38.09 87 ASN A CA 1
ATOM 697 C C . ASN A 1 87 ? 26.894 -4.278 2.954 1.00 38.09 87 ASN A C 1
ATOM 699 O O . ASN A 1 87 ? 26.006 -4.790 3.642 1.00 38.09 87 ASN A O 1
ATOM 703 N N . VAL A 1 88 ? 27.989 -4.913 2.531 1.00 47.81 88 VAL A N 1
ATOM 704 C CA . VAL A 1 88 ? 28.512 -6.158 3.114 1.00 47.81 88 VAL A CA 1
ATOM 705 C C . VAL A 1 88 ? 29.265 -5.838 4.398 1.00 47.81 88 VAL A C 1
ATOM 707 O O . VAL A 1 88 ? 29.865 -4.739 4.454 1.00 47.81 88 VAL A O 1
#

pLDDT: mean 79.24, std 15.56, range [38.09, 92.88]

Foldseek 3Di:
DPCCVLQVLQADVPAGFAADPCQLVVVVVVCVVVVPPDDSVNVVVVVVVNCPDPSNVVQPDFQGWHQHSVNDTDRPGPPDPPDDDPDD

Radius of gyration: 13.66 Å; chains: 1; bounding box: 43×23×30 Å

InterPro domains:
  IPR016103 ProQ/FinO domain [PF04352] (3-74)
  IPR036442 ProQ/FinO domain superfamily [G3DSA:1.10.1710.10] (1-83)
  IPR036442 ProQ/FinO domain superfamily [SSF48657] (2-73)